Protein AF-A0A3B7MNU0-F1 (afdb_monomer_lite)

Radius of gyration: 33.09 Å; chains: 1; bounding box: 62×37×82 Å

InterPro domains:
  IPR045781 Saxitoxin biosynthesis operon protein SxtJ [PF19588] (29-92)

Foldseek 3Di:
DPPVLVVVLVVVLVVLVVVCVVPVDPVSVVVSVVSSVCVVVPVPVSVVVVVVVVVVVVVVVVVVVVVVVVCCCVVPVVVVVVVCVVPDDPPQPPPVPDPDSDDDDPDDDDPVVVVDPD

Organism: NCBI:txid2315862

Sequence (118 aa):
MTKKSTETILVLVIACVILNLVFQRKFLLSTAVVLGVIGIFIPFLADKIHWGWMKLGHGMGYITGRIILIIVFFFILYPLSLAARLFRKDSVKIRPGAGSYFKDRNFVYTKEGMENTW

pLDDT: mean 71.59, std 12.79, range [50.03, 96.06]

Secondary structure (DSSP, 8-state):
--HHHHHHHHHHHHHHHHHHHHH--HHHHHHHHHHHHHHHH-HHHHHHHHHHHHHHHHHHHHHHHHHHHHHHIIIIIHHHHHHHHHH----S---TT-S-S---------GGGGS---

Structure (mmCIF, N/CA/C/O backbone):
data_AF-A0A3B7MNU0-F1
#
_entry.id   AF-A0A3B7MNU0-F1
#
loop_
_atom_site.group_PDB
_atom_site.id
_atom_site.type_symbol
_atom_site.label_atom_id
_atom_site.label_alt_id
_atom_site.label_comp_id
_atom_site.label_asym_id
_atom_site.label_entity_id
_atom_site.label_seq_id
_atom_site.pdbx_PDB_ins_code
_atom_site.Cartn_x
_atom_site.Cartn_y
_atom_site.Cartn_z
_atom_site.occupancy
_atom_site.B_iso_or_equiv
_atom_site.auth_seq_id
_atom_site.auth_comp_id
_atom_site.auth_asym_id
_atom_site.auth_atom_id
_atom_site.pdbx_PDB_model_num
ATOM 1 N N . MET A 1 1 ? -7.280 -15.121 24.426 1.00 50.12 1 MET A N 1
ATOM 2 C CA . MET A 1 1 ? -6.732 -13.874 23.848 1.00 50.12 1 MET A CA 1
ATOM 3 C C . MET A 1 1 ? -5.241 -14.039 23.635 1.00 50.12 1 MET A C 1
ATOM 5 O O . MET A 1 1 ? -4.496 -14.123 24.603 1.00 50.12 1 MET A O 1
ATOM 9 N N . THR A 1 2 ? -4.800 -14.133 22.385 1.00 50.03 2 THR A N 1
ATOM 10 C CA . THR A 1 2 ? -3.377 -13.997 22.046 1.00 50.03 2 THR A CA 1
ATOM 11 C C . THR A 1 2 ? -3.036 -12.500 22.040 1.00 50.03 2 THR A C 1
ATOM 13 O O . THR A 1 2 ? -3.891 -11.683 21.700 1.00 50.03 2 THR A O 1
ATOM 16 N N . LYS A 1 3 ? -1.814 -12.103 22.437 1.00 59.53 3 LYS A N 1
ATOM 17 C CA . LYS A 1 3 ? -1.419 -10.675 22.551 1.00 59.53 3 LYS A CA 1
ATOM 18 C C . LYS A 1 3 ? -1.773 -9.833 21.307 1.00 59.53 3 LYS A C 1
ATOM 20 O O . LYS A 1 3 ? -2.151 -8.675 21.443 1.00 59.53 3 LYS A O 1
ATOM 25 N N . LYS A 1 4 ? -1.719 -10.442 20.117 1.00 60.97 4 LYS A N 1
ATOM 26 C CA . LYS A 1 4 ? -1.993 -9.802 18.819 1.00 60.97 4 LYS A CA 1
ATOM 27 C C . LYS A 1 4 ? -3.466 -9.419 18.600 1.00 60.97 4 LYS A C 1
ATOM 29 O O . LYS A 1 4 ? -3.742 -8.404 17.955 1.00 60.97 4 LYS A O 1
ATOM 34 N N . SER A 1 5 ? -4.415 -10.187 19.143 1.00 58.06 5 SER A N 1
ATOM 35 C CA . SER A 1 5 ? -5.846 -9.870 19.018 1.00 58.06 5 SER A CA 1
ATOM 36 C C . SER A 1 5 ? -6.185 -8.579 19.770 1.00 58.06 5 SER A C 1
ATOM 38 O O . SER A 1 5 ? -6.906 -7.737 19.246 1.00 58.06 5 SER A O 1
ATOM 40 N N . THR A 1 6 ? -5.591 -8.364 20.949 1.00 64.81 6 THR A N 1
ATOM 41 C CA . THR A 1 6 ? -5.806 -7.162 21.775 1.00 64.81 6 THR A CA 1
ATOM 42 C C . THR A 1 6 ? -5.302 -5.886 21.101 1.00 64.81 6 THR A C 1
ATOM 44 O O . THR A 1 6 ? -5.996 -4.872 21.103 1.00 64.81 6 THR A O 1
ATOM 47 N N . GLU A 1 7 ? -4.122 -5.939 20.479 1.00 69.06 7 GLU A N 1
ATOM 48 C CA . GLU A 1 7 ? -3.541 -4.804 19.747 1.00 69.06 7 GLU A CA 1
ATOM 49 C C . GLU A 1 7 ? -4.420 -4.396 18.560 1.00 69.06 7 GLU A C 1
ATOM 51 O O . GLU A 1 7 ? -4.645 -3.210 18.329 1.00 69.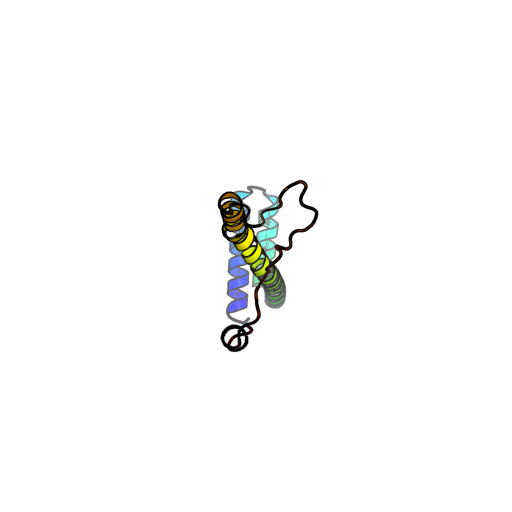06 7 GLU A O 1
ATOM 56 N N . THR A 1 8 ? -4.989 -5.373 17.849 1.00 68.31 8 THR A N 1
ATOM 57 C CA . THR A 1 8 ? -5.868 -5.097 16.704 1.00 68.31 8 THR A CA 1
ATOM 58 C C . THR A 1 8 ? -7.153 -4.404 17.146 1.00 68.31 8 THR A C 1
ATOM 60 O O . THR A 1 8 ? -7.567 -3.438 16.514 1.00 68.31 8 THR A O 1
ATOM 63 N N . ILE A 1 9 ? -7.762 -4.851 18.250 1.00 67.06 9 ILE A N 1
ATOM 64 C CA . ILE A 1 9 ? -8.954 -4.207 18.823 1.00 67.06 9 ILE A CA 1
ATOM 65 C C . ILE A 1 9 ? -8.631 -2.768 19.226 1.00 67.06 9 ILE A C 1
ATOM 67 O O . ILE A 1 9 ? -9.393 -1.864 18.897 1.00 67.06 9 ILE A O 1
ATOM 71 N N . LEU A 1 10 ? -7.493 -2.542 19.894 1.00 69.31 10 LEU A N 1
ATOM 72 C CA . LEU A 1 10 ? -7.085 -1.209 20.337 1.00 69.31 10 LEU A CA 1
ATOM 73 C C . LEU A 1 10 ? -6.919 -0.256 19.147 1.00 69.31 10 LEU A C 1
ATOM 75 O O . LEU A 1 10 ? -7.460 0.846 19.160 1.00 69.31 10 LEU A O 1
ATOM 79 N N . VAL A 1 11 ? -6.233 -0.700 18.091 1.00 73.12 11 VAL A N 1
ATOM 80 C CA . VAL A 1 11 ? -6.044 0.080 16.858 1.00 73.12 11 VAL A CA 1
ATOM 81 C C . VAL A 1 11 ? -7.387 0.384 16.189 1.00 73.12 11 VAL A C 1
ATOM 83 O O . VAL A 1 11 ? -7.602 1.504 15.734 1.00 73.12 11 VAL A O 1
ATOM 86 N N . LEU A 1 12 ? -8.314 -0.577 16.164 1.00 68.44 12 LEU A N 1
ATOM 87 C CA . LEU A 1 12 ? -9.633 -0.420 15.544 1.00 68.44 12 LEU A CA 1
ATOM 88 C C . LEU A 1 12 ? -10.521 0.558 16.333 1.00 68.44 12 LEU A C 1
ATOM 90 O O . LEU A 1 12 ? -11.208 1.388 15.737 1.00 68.44 12 LEU A O 1
ATOM 94 N N . VAL A 1 13 ? -10.444 0.524 17.667 1.00 68.81 13 VAL A N 1
ATOM 95 C CA . VAL A 1 13 ? -11.095 1.493 18.562 1.00 68.81 13 VAL A CA 1
ATOM 96 C C . VAL A 1 13 ? -10.506 2.891 18.360 1.00 68.81 13 VAL A C 1
ATOM 98 O O . VAL A 1 13 ? -11.260 3.839 18.151 1.00 68.81 13 VAL A O 1
ATOM 101 N N . ILE A 1 14 ? -9.176 3.027 18.338 1.00 67.25 14 ILE A N 1
ATOM 102 C CA . ILE A 1 14 ? -8.494 4.311 18.107 1.00 67.25 14 ILE A CA 1
ATOM 103 C C . ILE A 1 14 ? -8.862 4.885 16.732 1.00 67.25 14 ILE A C 1
ATOM 105 O O . ILE A 1 14 ? -9.204 6.061 16.632 1.00 67.25 14 ILE A O 1
ATOM 109 N N . ALA A 1 15 ? -8.865 4.065 15.679 1.00 67.81 15 ALA A N 1
ATOM 110 C CA . ALA A 1 15 ? -9.251 4.490 14.335 1.00 67.81 15 ALA A CA 1
ATOM 111 C C . ALA A 1 15 ? -10.699 5.005 14.286 1.00 67.81 15 ALA A C 1
ATOM 113 O O . ALA A 1 15 ? -10.976 6.025 13.654 1.00 67.81 15 ALA A O 1
ATOM 114 N N . CYS A 1 16 ? -11.619 4.343 14.994 1.00 62.12 16 CYS A N 1
ATOM 115 C CA . CYS A 1 16 ? -13.015 4.765 15.081 1.00 62.12 16 CYS A CA 1
ATOM 116 C C . CYS A 1 16 ? -13.177 6.092 15.850 1.00 62.12 16 CYS A C 1
ATOM 118 O O . CYS A 1 16 ? -13.953 6.955 15.439 1.00 62.12 16 CYS A O 1
ATOM 120 N N . VAL A 1 17 ? -12.393 6.297 16.916 1.00 64.88 17 VAL A N 1
ATOM 121 C CA . VAL A 1 17 ? -12.346 7.559 17.676 1.00 64.88 17 VAL A CA 1
ATOM 122 C C . VAL A 1 17 ? -11.788 8.704 16.825 1.00 64.88 17 VAL A C 1
ATOM 124 O O . VAL A 1 17 ? -12.379 9.781 16.790 1.00 64.88 17 VAL A O 1
ATOM 127 N N . ILE A 1 18 ? -10.702 8.479 16.081 1.00 64.88 18 ILE A N 1
ATOM 128 C CA . ILE A 1 18 ? -10.115 9.493 15.188 1.00 64.88 18 ILE A CA 1
ATOM 129 C C . ILE A 1 18 ? -11.107 9.880 14.084 1.00 64.88 18 ILE A C 1
ATOM 131 O O . ILE A 1 18 ? -11.328 11.065 13.840 1.00 64.88 18 ILE A O 1
ATOM 135 N N . LEU A 1 19 ? -11.760 8.897 13.453 1.00 61.22 19 LEU A N 1
ATOM 136 C CA . LEU A 1 19 ? -12.802 9.150 12.453 1.00 61.22 19 LEU A CA 1
ATOM 137 C C . LEU A 1 19 ? -13.960 9.970 13.024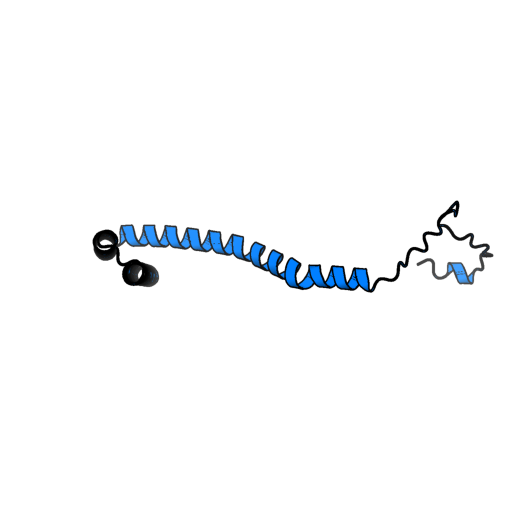 1.00 61.22 19 LEU A C 1
ATOM 139 O O . LEU A 1 19 ? -14.525 10.812 12.325 1.00 61.22 19 LEU A O 1
ATOM 143 N N . ASN A 1 20 ? -14.294 9.766 14.297 1.00 60.50 20 ASN A N 1
ATOM 144 C CA . ASN A 1 20 ? -15.330 10.538 14.956 1.00 60.50 20 ASN A CA 1
ATOM 145 C C . ASN A 1 20 ? -14.966 12.024 15.115 1.00 60.50 20 ASN A C 1
ATOM 147 O O . ASN A 1 20 ? -15.796 12.889 14.822 1.00 60.50 20 ASN A O 1
ATOM 151 N N . LEU A 1 21 ? -13.720 12.311 15.505 1.00 58.97 21 LEU A N 1
ATOM 152 C CA . LEU A 1 21 ? -13.215 13.679 15.657 1.00 58.97 21 LEU A CA 1
ATOM 153 C C . LEU A 1 21 ? -13.190 14.444 14.325 1.00 58.97 21 LEU A C 1
ATOM 155 O O . LEU A 1 21 ? -13.429 15.650 14.312 1.00 58.97 21 LEU A O 1
ATOM 159 N N . VAL A 1 22 ? -12.959 13.743 13.208 1.00 61.75 22 VAL A N 1
ATOM 160 C CA . VAL A 1 22 ? -12.942 14.329 11.856 1.00 61.75 22 VAL A CA 1
ATOM 161 C C . VAL A 1 22 ? -14.355 14.582 11.313 1.00 61.75 22 VAL A C 1
ATOM 163 O O . VAL A 1 22 ? -14.578 15.594 10.654 1.00 61.75 22 VAL A O 1
ATOM 166 N N . PHE A 1 23 ? -15.324 13.697 11.584 1.00 61.03 23 PHE A N 1
ATOM 167 C CA . PHE A 1 23 ? -16.654 13.763 10.954 1.00 61.03 23 PHE A CA 1
ATOM 168 C C . PHE A 1 23 ? -17.738 14.517 11.745 1.00 61.03 23 PHE A C 1
ATOM 170 O O . PHE A 1 23 ? -18.774 14.822 11.156 1.00 61.03 23 PHE A O 1
ATOM 177 N N . GLN A 1 24 ? -17.554 14.830 13.039 1.00 55.66 24 GLN A N 1
ATOM 178 C CA . GLN A 1 24 ? -18.462 15.686 13.843 1.00 55.66 24 GLN A CA 1
ATOM 179 C C . GLN A 1 24 ? -19.974 15.346 13.703 1.00 55.66 24 GLN A C 1
ATOM 181 O O . GLN A 1 24 ? -20.848 16.215 13.731 1.00 55.66 24 GLN A O 1
ATOM 186 N N . ARG A 1 25 ? -20.326 14.059 13.543 1.00 53.53 25 ARG A N 1
ATOM 187 C CA . ARG A 1 25 ? -21.719 13.568 13.467 1.00 53.53 25 ARG A CA 1
ATOM 188 C C . ARG A 1 25 ? -22.074 12.803 14.746 1.00 53.53 25 ARG A C 1
ATOM 190 O O . ARG A 1 25 ? -21.538 11.725 14.998 1.00 53.53 25 ARG A O 1
ATOM 197 N N . LYS A 1 26 ? -23.037 13.322 15.521 1.00 55.69 26 LYS A N 1
ATOM 198 C CA . LYS A 1 26 ? -23.455 12.793 16.842 1.00 55.69 26 LYS A CA 1
ATOM 199 C C . LYS A 1 26 ? -23.867 11.306 16.849 1.00 55.69 26 LYS A C 1
ATOM 201 O O . LYS A 1 26 ? -23.685 10.639 17.860 1.00 55.69 26 LYS A O 1
ATOM 206 N N . PHE A 1 27 ? -24.354 10.766 15.729 1.00 56.31 27 PHE A N 1
ATOM 207 C CA . PHE A 1 27 ? -24.757 9.353 15.609 1.00 56.31 27 PHE A CA 1
ATOM 208 C C . PHE A 1 27 ? -23.586 8.353 15.544 1.00 56.31 27 PHE A C 1
ATOM 210 O O . PHE A 1 27 ? -23.740 7.195 15.935 1.00 56.31 27 PHE A O 1
ATOM 217 N N . LEU A 1 28 ? -22.398 8.777 15.095 1.00 54.19 28 LEU A N 1
ATOM 218 C CA . LEU A 1 28 ? -21.243 7.877 14.974 1.00 54.19 28 LEU A CA 1
ATOM 219 C C . LEU A 1 28 ? -20.607 7.545 16.333 1.00 54.19 28 LEU A C 1
ATOM 221 O O . LEU A 1 28 ? -20.039 6.466 16.483 1.00 54.19 28 LEU A O 1
ATOM 225 N N . LEU A 1 29 ? -20.732 8.434 17.327 1.00 55.31 29 LEU A N 1
ATOM 226 C CA . LEU A 1 29 ? -20.147 8.241 18.662 1.00 55.31 29 LEU A CA 1
ATOM 227 C C . LEU A 1 29 ? -20.757 7.044 19.391 1.00 55.31 29 LEU A C 1
ATOM 229 O O . LEU A 1 29 ? -20.032 6.211 19.926 1.00 55.31 29 LEU A O 1
ATOM 233 N N . SER A 1 30 ? -22.087 6.940 19.394 1.00 56.50 30 SER A N 1
ATOM 234 C CA . SER A 1 30 ? -22.782 5.869 20.116 1.00 56.50 30 SER A CA 1
ATOM 235 C C . SER A 1 30 ? -22.453 4.494 19.527 1.00 56.50 30 SER A C 1
ATOM 237 O O . SER A 1 30 ? -22.156 3.558 20.263 1.00 56.50 30 SER A O 1
ATOM 239 N N . THR A 1 31 ? -22.374 4.400 18.198 1.00 58.62 31 THR A N 1
ATOM 240 C CA . THR A 1 31 ? -22.013 3.156 17.504 1.00 58.62 31 THR A CA 1
ATOM 241 C C . THR A 1 31 ? -20.563 2.744 17.790 1.00 58.62 31 THR A C 1
ATOM 243 O O . THR A 1 31 ? -20.304 1.570 18.043 1.00 58.62 31 THR A O 1
ATOM 246 N N . ALA A 1 32 ? -19.626 3.699 17.828 1.00 58.09 32 ALA A N 1
ATOM 247 C CA . ALA A 1 32 ? -18.218 3.451 18.149 1.00 58.09 32 ALA A CA 1
ATOM 248 C C . ALA A 1 32 ? -18.014 2.969 19.595 1.00 58.09 32 ALA A C 1
ATOM 250 O O . ALA A 1 32 ? -17.256 2.031 19.839 1.00 58.09 32 ALA A O 1
ATOM 251 N N . VAL A 1 33 ? -18.723 3.578 20.550 1.00 59.69 33 VAL A N 1
ATOM 252 C CA . VAL A 1 33 ? -18.671 3.192 21.967 1.00 59.69 33 VAL A CA 1
ATOM 253 C C . VAL A 1 33 ? -19.282 1.808 22.173 1.00 59.69 33 VAL A C 1
ATOM 255 O O . VAL A 1 33 ? -18.678 0.978 22.843 1.00 59.69 33 VAL A O 1
ATOM 258 N N . VAL A 1 34 ? -20.425 1.509 21.548 1.00 64.19 34 VAL A N 1
ATOM 259 C CA . VAL A 1 34 ? -21.060 0.183 21.635 1.00 64.19 34 VAL A CA 1
ATOM 260 C C . VAL A 1 34 ? -20.161 -0.900 21.031 1.00 64.19 34 VAL A C 1
ATOM 262 O O . VAL A 1 34 ? -19.967 -1.941 21.654 1.00 64.19 34 VAL A O 1
ATOM 265 N N . LEU A 1 35 ? -19.532 -0.649 19.879 1.00 62.62 35 LEU A N 1
ATOM 266 C CA . LEU A 1 35 ? -18.567 -1.581 19.284 1.00 62.62 35 LEU A CA 1
ATOM 267 C C . LEU A 1 35 ? -17.303 -1.761 20.137 1.00 62.62 35 LEU A C 1
ATOM 269 O O . LEU A 1 35 ? -16.828 -2.887 20.274 1.00 62.62 35 LEU A O 1
ATOM 273 N N . GLY A 1 36 ? -16.778 -0.689 20.736 1.00 61.47 36 GLY A N 1
ATOM 274 C CA . GLY A 1 36 ? -15.611 -0.752 21.622 1.00 61.47 36 GLY A CA 1
ATOM 275 C C . GLY A 1 36 ? -15.887 -1.517 22.918 1.00 61.47 36 GLY A C 1
ATOM 276 O O . GLY A 1 36 ? -15.081 -2.348 23.332 1.00 61.47 36 GLY A O 1
ATOM 277 N N . VAL A 1 37 ? -17.059 -1.302 23.521 1.00 63.16 37 VAL A N 1
ATOM 278 C CA . VAL A 1 37 ? -17.504 -2.018 24.725 1.00 63.16 37 VAL A CA 1
ATOM 279 C C . VAL A 1 37 ? -17.744 -3.496 24.407 1.00 63.16 37 VAL A C 1
ATOM 281 O O . VAL A 1 37 ? -17.215 -4.364 25.095 1.00 63.16 37 VAL A O 1
ATOM 284 N N . ILE A 1 38 ? -18.449 -3.816 23.319 1.00 60.81 38 ILE A N 1
ATOM 285 C CA . ILE A 1 38 ? -18.682 -5.210 22.910 1.00 60.81 38 ILE A CA 1
ATOM 286 C C . ILE A 1 38 ? -17.361 -5.922 22.568 1.00 60.81 38 ILE A C 1
ATOM 288 O O . ILE A 1 38 ? -17.188 -7.091 22.913 1.00 60.81 38 ILE A O 1
ATOM 292 N N . GLY A 1 39 ? -16.407 -5.222 21.946 1.00 56.81 39 GLY A N 1
ATOM 293 C CA . GLY A 1 39 ? -15.084 -5.760 21.621 1.00 56.81 39 GLY A CA 1
ATOM 294 C C . GLY A 1 39 ? -14.212 -6.067 22.844 1.00 56.81 39 GLY A C 1
ATOM 295 O O . GLY A 1 39 ? -13.419 -7.004 22.795 1.00 56.81 39 GLY A O 1
ATOM 296 N N . ILE A 1 40 ? -14.377 -5.322 23.943 1.00 59.22 40 ILE A N 1
ATOM 297 C CA . ILE A 1 40 ? -13.682 -5.564 25.218 1.00 59.22 40 ILE A CA 1
ATOM 298 C C . ILE A 1 40 ? -14.319 -6.719 26.000 1.00 59.22 40 ILE A C 1
ATOM 300 O O . ILE A 1 40 ? -13.600 -7.543 26.562 1.00 59.22 40 ILE A O 1
ATOM 304 N N . PHE A 1 41 ? -15.652 -6.799 26.035 1.00 60.97 41 PHE A N 1
ATOM 305 C CA . PHE A 1 41 ? -16.359 -7.794 26.848 1.00 60.97 41 PHE A CA 1
ATOM 306 C C . PHE A 1 41 ? -16.484 -9.171 26.178 1.00 60.97 41 PHE A C 1
ATOM 308 O O . PHE A 1 41 ? -16.637 -10.170 26.879 1.00 60.97 41 PHE A O 1
ATOM 315 N N . ILE A 1 42 ? -16.402 -9.259 24.843 1.00 65.62 42 ILE A N 1
ATOM 316 C CA . ILE A 1 42 ? -16.574 -10.520 24.104 1.00 65.62 42 ILE A CA 1
ATOM 317 C C . ILE A 1 42 ? -15.306 -10.845 23.291 1.00 65.62 42 ILE A C 1
ATOM 319 O O . ILE A 1 42 ? -15.224 -10.517 22.102 1.00 65.62 42 ILE A O 1
ATOM 323 N N . PRO A 1 43 ? -14.326 -11.566 23.874 1.00 64.19 43 PRO A N 1
ATOM 324 C CA . PRO A 1 43 ? -13.073 -11.914 23.190 1.00 64.19 43 PRO A CA 1
ATOM 325 C C . PRO A 1 43 ? -13.285 -12.779 21.935 1.00 64.19 43 PRO A C 1
ATOM 327 O O . PRO A 1 43 ? -12.505 -12.708 20.990 1.00 64.19 43 PRO A O 1
ATOM 330 N N . PHE A 1 44 ? -14.380 -13.543 21.876 1.00 66.19 44 PHE A N 1
ATOM 331 C CA . PHE A 1 44 ? -14.755 -14.334 20.700 1.00 66.19 44 PHE A CA 1
ATOM 332 C C . PHE A 1 44 ? -15.093 -13.468 19.475 1.00 66.19 44 PHE A C 1
ATOM 334 O O . PHE A 1 44 ? -14.772 -13.821 18.339 1.00 66.19 44 PHE A O 1
ATOM 341 N N . LEU A 1 45 ? -15.733 -12.316 19.690 1.00 65.94 45 LEU A N 1
ATOM 342 C CA . LEU A 1 45 ? -16.095 -11.403 18.609 1.00 65.94 45 LEU A CA 1
ATOM 343 C C . LEU A 1 45 ? -14.858 -10.665 18.092 1.00 65.94 45 LEU A C 1
ATOM 345 O O . LEU A 1 45 ? -14.702 -10.483 16.886 1.00 65.94 45 LEU A O 1
ATOM 349 N N . ALA A 1 46 ? -13.945 -10.326 19.000 1.00 64.75 46 ALA A N 1
ATOM 350 C CA . ALA A 1 46 ? -12.660 -9.737 18.670 1.00 64.75 46 ALA A CA 1
ATOM 351 C C . ALA A 1 46 ? -11.793 -10.633 17.776 1.00 64.75 46 ALA A C 1
ATOM 353 O O . ALA A 1 46 ? -11.259 -10.154 16.777 1.00 64.75 46 ALA A O 1
ATOM 354 N N . ASP A 1 47 ? -11.698 -11.932 18.076 1.00 70.19 47 ASP A N 1
ATOM 355 C CA . ASP A 1 47 ? -10.950 -12.871 17.231 1.00 70.19 47 ASP A CA 1
ATOM 356 C C . ASP A 1 47 ? -11.577 -12.994 15.829 1.00 70.19 47 ASP A C 1
ATOM 358 O O . ASP A 1 47 ? -10.866 -13.074 14.825 1.00 70.19 47 ASP A O 1
ATOM 362 N N . LYS A 1 48 ? -12.910 -12.910 15.724 1.00 75.88 48 LYS A N 1
ATOM 363 C CA . LYS A 1 48 ? -13.626 -12.937 14.437 1.00 75.88 48 LYS A CA 1
ATOM 364 C C . LYS A 1 48 ? -13.401 -11.665 13.611 1.00 75.88 48 LYS A C 1
ATOM 366 O O . LYS A 1 48 ? -13.224 -11.746 12.395 1.00 75.88 48 LYS A O 1
ATOM 371 N N . ILE A 1 49 ? -13.367 -10.504 14.266 1.00 73.12 49 ILE A N 1
ATOM 372 C CA . ILE A 1 49 ? -13.043 -9.214 13.638 1.00 73.12 49 ILE A CA 1
ATOM 373 C C . ILE A 1 49 ? -11.582 -9.198 13.189 1.00 73.12 49 ILE A C 1
ATOM 375 O O . ILE A 1 49 ? -11.310 -8.832 12.048 1.00 73.12 49 ILE A O 1
ATOM 379 N N . HIS A 1 50 ? -10.651 -9.647 14.036 1.00 77.25 50 HIS A N 1
ATOM 380 C CA . HIS A 1 50 ? -9.238 -9.768 13.679 1.00 77.25 50 HIS A CA 1
ATOM 381 C C . HIS A 1 50 ? -9.054 -10.683 12.465 1.00 77.25 50 HIS A C 1
ATOM 383 O O . HIS A 1 50 ? -8.345 -10.331 11.527 1.00 77.25 50 HIS A O 1
ATOM 389 N N . TRP A 1 51 ? -9.755 -11.816 12.417 1.00 80.38 51 TRP A N 1
ATOM 390 C CA . TRP A 1 51 ? -9.725 -12.705 11.259 1.00 80.38 51 TRP A CA 1
ATOM 391 C C . TRP A 1 51 ? -10.253 -12.038 9.979 1.00 80.38 51 TRP A C 1
ATOM 393 O O . TRP A 1 51 ? -9.632 -12.156 8.921 1.00 80.38 51 TRP A O 1
ATOM 403 N N . GLY A 1 52 ? -11.360 -11.292 10.066 1.00 82.69 52 GLY A N 1
ATOM 404 C CA . GLY A 1 52 ? -11.886 -10.504 8.947 1.00 82.69 52 GLY A CA 1
ATOM 405 C C . GLY A 1 52 ? -10.907 -9.422 8.480 1.00 82.69 52 GLY A C 1
ATOM 406 O O . GLY A 1 52 ? -10.662 -9.276 7.283 1.00 82.69 52 GLY A O 1
ATOM 407 N N . TRP A 1 53 ? -10.277 -8.726 9.425 1.00 79.94 53 TRP A N 1
ATOM 408 C CA . TRP A 1 53 ? -9.258 -7.713 9.163 1.00 79.94 53 TRP A CA 1
ATOM 409 C C . TRP A 1 53 ? -8.016 -8.304 8.488 1.00 79.94 53 TRP A C 1
ATOM 411 O O . TRP A 1 53 ? -7.533 -7.780 7.486 1.00 79.94 53 TRP A O 1
ATOM 421 N N . MET A 1 54 ? -7.540 -9.452 8.966 1.00 83.62 54 MET A N 1
ATOM 422 C CA . MET A 1 54 ? -6.409 -10.165 8.372 1.00 83.62 54 MET A CA 1
ATOM 423 C C . MET A 1 54 ? -6.724 -10.690 6.968 1.00 83.62 54 MET A C 1
ATOM 425 O O . MET A 1 54 ? -5.837 -10.707 6.112 1.00 83.62 54 MET A O 1
ATOM 429 N N . LYS A 1 55 ? -7.976 -11.082 6.698 1.00 83.88 55 LYS A N 1
ATOM 430 C CA . LYS A 1 55 ? -8.435 -11.419 5.342 1.00 83.88 55 LYS A CA 1
ATOM 431 C C . LYS A 1 55 ? -8.419 -10.212 4.408 1.00 83.88 55 LYS A C 1
ATOM 433 O O . LYS A 1 55 ? -7.975 -10.348 3.269 1.00 83.88 55 LYS A O 1
ATOM 438 N N . LEU A 1 56 ? -8.852 -9.044 4.881 1.00 84.25 56 LEU A N 1
ATOM 439 C CA . LEU A 1 56 ? -8.756 -7.799 4.112 1.00 84.25 56 LEU A CA 1
ATOM 440 C C . LEU A 1 56 ? -7.296 -7.433 3.826 1.00 84.25 56 LEU A C 1
ATOM 442 O O . LEU A 1 56 ? -6.960 -7.139 2.681 1.00 84.25 56 LEU A O 1
ATOM 446 N N . GLY A 1 57 ? -6.414 -7.543 4.824 1.00 82.56 57 GLY A N 1
ATOM 447 C CA . GLY A 1 57 ? -4.976 -7.320 4.655 1.00 82.56 57 GLY A CA 1
ATOM 448 C C . GLY A 1 57 ? -4.339 -8.259 3.624 1.00 82.56 57 GLY A C 1
ATOM 449 O O . GLY A 1 57 ? -3.578 -7.808 2.770 1.00 82.56 57 GLY A O 1
ATOM 450 N N . HIS A 1 58 ? -4.704 -9.546 3.629 1.00 83.56 58 HIS A N 1
ATOM 451 C CA . HIS A 1 58 ? -4.269 -10.496 2.595 1.00 83.56 58 HIS A CA 1
ATOM 452 C C . HIS A 1 58 ? -4.767 -10.108 1.198 1.00 83.56 58 HIS A C 1
ATOM 454 O O . HIS A 1 58 ? -4.004 -10.169 0.233 1.00 83.56 58 HIS A O 1
ATOM 460 N N . GLY A 1 59 ? -6.026 -9.673 1.087 1.00 84.69 59 GLY A N 1
ATOM 461 C CA . GLY A 1 59 ? -6.586 -9.174 -0.168 1.00 84.69 59 GLY A CA 1
ATOM 462 C C . GLY A 1 59 ? -5.840 -7.945 -0.691 1.00 84.69 59 GLY A C 1
ATOM 463 O O . GLY A 1 59 ? -5.503 -7.885 -1.872 1.00 84.69 59 GLY A O 1
ATOM 464 N N . MET A 1 60 ? -5.504 -7.002 0.192 1.00 83.19 60 MET A N 1
ATOM 465 C CA . MET A 1 60 ? -4.702 -5.829 -0.161 1.00 83.19 60 MET A CA 1
ATOM 466 C C . MET A 1 60 ? -3.306 -6.221 -0.644 1.00 83.19 60 MET A C 1
ATOM 468 O O . MET A 1 60 ? -2.889 -5.746 -1.695 1.00 83.19 60 MET A O 1
ATOM 472 N N . GLY A 1 61 ? -2.620 -7.136 0.047 1.00 82.69 61 GLY A N 1
ATOM 473 C CA . GLY A 1 61 ? -1.291 -7.605 -0.360 1.00 82.69 61 GLY A CA 1
ATOM 474 C C . GLY A 1 61 ? -1.266 -8.206 -1.770 1.00 82.69 61 GLY A C 1
ATOM 475 O O . GLY A 1 61 ? -0.353 -7.930 -2.550 1.00 82.69 61 GLY A O 1
ATOM 476 N N . TYR A 1 62 ? -2.309 -8.954 -2.143 1.00 82.44 62 TYR A N 1
ATOM 477 C CA . TYR A 1 62 ? -2.451 -9.514 -3.492 1.00 82.44 62 TYR A CA 1
ATOM 478 C C . TYR A 1 62 ? -2.596 -8.437 -4.579 1.00 82.44 62 TYR A C 1
ATOM 480 O O . TYR A 1 62 ? -2.088 -8.583 -5.694 1.00 82.44 62 TYR A O 1
ATOM 488 N N . ILE A 1 63 ? -3.271 -7.334 -4.256 1.00 87.56 63 ILE A N 1
ATOM 489 C CA . ILE A 1 63 ? -3.463 -6.206 -5.170 1.00 87.56 63 ILE A CA 1
ATOM 490 C C . ILE A 1 63 ? -2.186 -5.357 -5.241 1.00 87.56 63 ILE A C 1
ATOM 492 O O . ILE A 1 63 ? -1.793 -4.937 -6.330 1.00 87.56 63 ILE A O 1
ATOM 496 N N . THR A 1 64 ? -1.494 -5.158 -4.116 1.00 88.31 64 THR A N 1
ATOM 497 C CA . THR A 1 64 ? -0.262 -4.362 -4.021 1.00 88.31 64 THR A CA 1
ATOM 498 C C . THR A 1 64 ?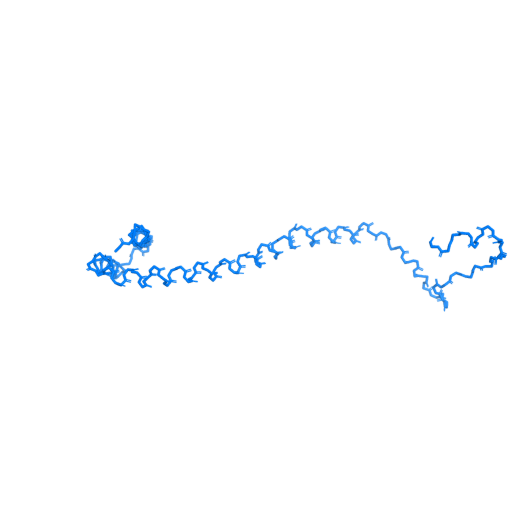 0.818 -4.845 -4.986 1.00 88.31 64 THR A C 1
ATOM 500 O O . THR A 1 64 ? 1.421 -4.018 -5.663 1.00 88.31 64 THR A O 1
ATOM 503 N N . GLY A 1 65 ? 1.020 -6.160 -5.130 1.00 86.94 65 GLY A N 1
ATOM 504 C CA . GLY A 1 65 ? 1.992 -6.696 -6.093 1.00 86.94 65 GLY A CA 1
ATOM 505 C C . GLY A 1 65 ? 1.699 -6.270 -7.538 1.00 86.94 65 GLY A C 1
ATOM 506 O O . GLY A 1 65 ? 2.602 -5.860 -8.266 1.00 86.94 65 GLY A O 1
ATOM 507 N N . ARG A 1 66 ? 0.421 -6.276 -7.937 1.00 89.06 66 ARG A N 1
ATOM 508 C CA . ARG A 1 66 ? -0.016 -5.796 -9.257 1.00 89.06 66 ARG A CA 1
ATOM 509 C C . ARG A 1 66 ? 0.120 -4.284 -9.404 1.00 89.06 66 ARG A C 1
ATOM 511 O O . ARG A 1 66 ? 0.574 -3.822 -10.445 1.00 89.06 66 ARG A O 1
ATOM 518 N N . ILE A 1 67 ? -0.240 -3.528 -8.368 1.00 93.81 67 ILE A N 1
ATOM 519 C CA . ILE A 1 67 ? -0.115 -2.065 -8.354 1.00 93.81 67 ILE A CA 1
ATOM 520 C C . ILE A 1 67 ? 1.346 -1.653 -8.536 1.00 93.81 67 ILE A C 1
ATOM 522 O O . ILE A 1 67 ? 1.631 -0.808 -9.379 1.00 93.81 67 ILE A O 1
ATOM 526 N N . ILE A 1 68 ? 2.274 -2.272 -7.802 1.00 93.31 68 ILE A N 1
ATOM 527 C CA . ILE A 1 68 ? 3.710 -1.985 -7.919 1.00 93.31 68 ILE A CA 1
ATOM 528 C C . ILE A 1 68 ? 4.180 -2.227 -9.353 1.00 93.31 68 ILE A C 1
ATOM 530 O O . ILE A 1 68 ? 4.863 -1.379 -9.922 1.00 93.31 68 ILE A O 1
ATOM 534 N N . LEU A 1 69 ? 3.771 -3.343 -9.962 1.00 92.88 69 LEU A N 1
ATOM 535 C CA . LEU A 1 69 ? 4.150 -3.671 -11.334 1.00 92.88 69 LEU A CA 1
ATOM 536 C C . LEU A 1 69 ? 3.619 -2.642 -12.343 1.00 92.88 69 LEU A C 1
ATOM 538 O O . LEU A 1 69 ? 4.359 -2.221 -13.228 1.00 92.88 69 LEU A O 1
ATOM 542 N N . ILE A 1 70 ? 2.364 -2.205 -12.189 1.00 95.56 70 ILE A N 1
ATOM 543 C CA . ILE A 1 70 ? 1.754 -1.162 -13.029 1.00 95.56 70 ILE A CA 1
ATOM 544 C C . ILE A 1 70 ? 2.493 0.167 -12.865 1.00 95.56 70 ILE A C 1
ATOM 546 O O . ILE A 1 70 ? 2.798 0.817 -13.861 1.00 95.56 70 ILE A O 1
ATOM 550 N N . ILE A 1 71 ? 2.813 0.559 -11.630 1.00 96.06 71 ILE A N 1
ATOM 551 C CA . ILE A 1 71 ? 3.550 1.796 -11.345 1.00 96.06 71 ILE A CA 1
ATOM 552 C C . ILE A 1 71 ? 4.930 1.747 -11.999 1.00 96.06 71 ILE A C 1
ATOM 554 O O . ILE A 1 71 ? 5.291 2.667 -12.726 1.00 96.06 71 ILE A O 1
ATOM 558 N N . VAL A 1 72 ? 5.682 0.664 -11.796 1.00 95.75 72 VAL A N 1
ATOM 559 C CA . VAL A 1 72 ? 7.005 0.475 -12.408 1.00 95.75 72 VAL A CA 1
ATOM 560 C C . VAL A 1 72 ? 6.905 0.501 -13.930 1.00 95.75 72 VAL A C 1
ATOM 562 O O . VAL A 1 72 ? 7.685 1.185 -14.589 1.00 95.75 72 VAL A O 1
ATOM 565 N N . PHE A 1 73 ? 5.923 -0.189 -14.508 1.00 95.62 73 PHE A N 1
ATOM 566 C CA . PHE A 1 73 ? 5.713 -0.164 -15.948 1.00 95.62 73 PHE A CA 1
ATOM 567 C C . PHE A 1 73 ? 5.434 1.253 -16.452 1.00 95.62 73 PHE A C 1
ATOM 569 O O . PHE A 1 73 ? 6.074 1.696 -17.399 1.00 95.62 73 PHE A O 1
ATOM 576 N N . PHE A 1 74 ? 4.527 1.987 -15.811 1.00 95.81 74 PHE A N 1
ATOM 577 C CA . PHE A 1 74 ? 4.092 3.295 -16.288 1.00 95.81 74 PHE A CA 1
ATOM 578 C C . PHE A 1 74 ? 5.120 4.409 -16.049 1.00 95.81 74 PHE A C 1
ATOM 580 O O . PHE A 1 74 ? 5.246 5.303 -16.879 1.00 95.81 74 PHE A O 1
ATOM 587 N N . PHE A 1 75 ? 5.873 4.362 -14.948 1.00 95.69 75 PHE A N 1
ATOM 588 C CA . PHE A 1 75 ? 6.858 5.395 -14.605 1.00 95.69 75 PHE A CA 1
ATOM 589 C C . PHE A 1 75 ? 8.276 5.092 -15.089 1.00 95.69 75 PHE A C 1
ATOM 591 O O . PHE A 1 75 ? 9.064 6.022 -15.232 1.00 95.69 75 PHE A O 1
ATOM 598 N N . ILE A 1 76 ? 8.620 3.827 -15.342 1.00 94.44 76 ILE A N 1
ATOM 599 C CA . ILE A 1 76 ? 9.968 3.437 -15.777 1.00 94.44 76 ILE A CA 1
ATOM 600 C C . ILE A 1 76 ? 9.929 2.922 -17.213 1.00 94.44 76 ILE A C 1
ATOM 602 O O . ILE A 1 76 ? 10.480 3.559 -18.110 1.00 94.44 76 ILE A O 1
ATOM 606 N N . LEU A 1 77 ? 9.271 1.784 -17.461 1.00 94.38 77 LEU A N 1
ATOM 607 C CA . LEU A 1 77 ? 9.346 1.127 -18.773 1.00 94.38 77 LEU A CA 1
ATOM 608 C C . LEU A 1 77 ? 8.672 1.942 -19.881 1.00 94.38 77 LEU A C 1
ATOM 610 O O . LEU A 1 77 ? 9.207 2.048 -20.982 1.00 94.38 77 LEU A O 1
ATOM 614 N N . TYR A 1 78 ? 7.510 2.523 -19.605 1.00 94.81 78 TYR A N 1
ATOM 615 C CA . TYR A 1 78 ? 6.730 3.282 -20.571 1.00 94.81 78 TYR A CA 1
ATOM 616 C C . TYR A 1 78 ? 7.470 4.536 -21.069 1.00 94.81 78 TYR A C 1
ATOM 618 O O . TYR A 1 78 ? 7.693 4.626 -22.281 1.00 94.81 78 TYR A O 1
ATOM 626 N N . PRO A 1 79 ? 7.949 5.460 -20.209 1.00 92.62 79 PRO A N 1
ATOM 627 C CA . PRO A 1 79 ? 8.710 6.614 -20.679 1.00 92.62 79 PRO A CA 1
ATOM 628 C C . PRO A 1 79 ? 10.040 6.204 -21.309 1.00 92.62 79 PRO A C 1
ATOM 630 O O . PRO A 1 79 ? 10.451 6.818 -22.291 1.00 92.62 79 PRO A O 1
ATOM 633 N N . LEU A 1 80 ? 10.677 5.130 -20.827 1.00 92.88 80 LEU A N 1
ATOM 634 C CA . LEU A 1 80 ? 11.886 4.596 -21.450 1.00 92.88 80 LEU A CA 1
ATOM 635 C C . LEU A 1 80 ? 11.616 4.097 -22.875 1.00 92.88 80 LEU A C 1
ATOM 637 O O . LEU A 1 80 ? 12.405 4.364 -23.776 1.00 92.88 80 LEU A O 1
ATOM 641 N N . SER A 1 81 ? 10.491 3.419 -23.105 1.00 91.00 81 SER A N 1
ATOM 642 C CA . SER A 1 81 ? 10.098 2.942 -24.434 1.00 91.00 81 SER A CA 1
ATOM 643 C C . SER A 1 81 ? 9.769 4.091 -25.390 1.00 91.00 81 SER A C 1
ATOM 645 O O . SER A 1 81 ? 10.151 4.043 -26.560 1.00 91.00 81 SER A O 1
ATOM 647 N N . LEU A 1 82 ? 9.125 5.153 -24.893 1.00 90.94 82 LEU A N 1
ATOM 648 C CA . LEU A 1 82 ? 8.849 6.362 -25.667 1.00 90.94 82 LEU A CA 1
ATOM 649 C C . LEU A 1 82 ? 10.139 7.102 -26.014 1.00 90.94 82 LEU A C 1
ATOM 651 O O . LEU A 1 82 ? 10.338 7.455 -27.174 1.00 90.94 82 LEU A O 1
ATOM 655 N N . ALA A 1 83 ? 11.044 7.269 -25.048 1.00 90.94 83 ALA A N 1
ATOM 656 C CA . ALA A 1 83 ? 12.365 7.835 -25.288 1.00 90.94 83 ALA A CA 1
ATOM 657 C C . ALA A 1 83 ? 13.130 6.995 -26.321 1.00 90.94 83 ALA A C 1
ATOM 659 O O . ALA A 1 83 ? 13.588 7.522 -27.330 1.00 90.94 83 ALA A O 1
ATOM 660 N N . ALA A 1 84 ? 13.187 5.674 -26.144 1.00 87.31 84 ALA A N 1
ATOM 661 C CA . ALA A 1 84 ? 13.832 4.769 -27.089 1.00 87.31 84 ALA A CA 1
ATOM 662 C C . ALA A 1 84 ? 13.212 4.841 -28.492 1.00 87.31 84 ALA A C 1
ATOM 664 O O . ALA A 1 84 ? 13.936 4.719 -29.473 1.00 87.31 84 ALA A O 1
ATOM 665 N N . ARG A 1 85 ? 11.898 5.064 -28.612 1.00 82.56 85 ARG A N 1
ATOM 666 C CA . ARG A 1 85 ? 11.215 5.262 -29.897 1.00 82.56 85 ARG A CA 1
ATOM 667 C C . ARG A 1 85 ? 11.541 6.613 -30.535 1.00 82.56 85 ARG A C 1
ATOM 669 O O . ARG A 1 85 ? 11.672 6.664 -31.749 1.00 82.56 85 ARG A O 1
ATOM 676 N N . LEU A 1 86 ? 11.702 7.675 -29.746 1.00 83.38 86 LEU A N 1
ATOM 677 C CA . LEU A 1 86 ? 12.133 8.987 -30.241 1.00 83.38 86 LEU A CA 1
ATOM 678 C C . LEU A 1 86 ? 13.604 8.982 -30.689 1.00 83.38 86 LEU A C 1
ATOM 680 O O . LEU A 1 86 ? 13.947 9.636 -31.668 1.00 83.38 86 LEU A O 1
ATOM 684 N N . PHE A 1 87 ? 14.467 8.225 -30.004 1.00 79.69 87 PHE A N 1
ATOM 685 C CA . PHE A 1 87 ? 15.895 8.124 -30.332 1.00 79.69 87 PHE A CA 1
ATOM 686 C C . PHE A 1 87 ? 16.235 6.995 -31.319 1.00 79.69 87 PHE A C 1
ATOM 688 O O . PHE A 1 87 ? 17.313 7.013 -31.921 1.00 79.69 87 PHE A O 1
ATOM 695 N N . ARG A 1 88 ? 15.347 6.014 -31.538 1.00 68.25 88 ARG A N 1
ATOM 696 C CA . ARG A 1 88 ? 15.517 5.003 -32.592 1.00 68.25 88 ARG A CA 1
ATOM 697 C C . ARG A 1 88 ? 15.301 5.652 -33.953 1.00 68.25 88 ARG A C 1
ATOM 699 O O . ARG A 1 88 ? 14.189 5.751 -34.452 1.00 68.25 88 ARG A O 1
ATOM 706 N N . LYS A 1 89 ? 16.409 6.017 -34.588 1.00 58.44 89 LYS A N 1
ATOM 707 C CA . LYS A 1 89 ? 16.482 6.233 -36.032 1.00 58.44 89 LYS A CA 1
ATOM 708 C C . LYS A 1 89 ? 16.089 4.926 -36.722 1.00 58.44 89 LYS A C 1
ATOM 710 O O . LYS A 1 89 ? 16.762 3.919 -36.502 1.00 58.44 89 LYS A O 1
ATOM 715 N N . ASP A 1 90 ? 15.004 4.943 -37.495 1.00 60.91 90 ASP A N 1
ATOM 716 C CA . ASP A 1 90 ? 14.466 3.799 -38.239 1.00 60.91 90 ASP A CA 1
ATOM 717 C C . ASP A 1 90 ? 15.584 2.957 -38.871 1.00 60.91 90 ASP A C 1
ATOM 719 O O . ASP A 1 90 ? 16.187 3.313 -39.886 1.00 60.91 90 ASP A O 1
ATOM 723 N N . SER A 1 91 ? 15.911 1.833 -38.229 1.00 57.53 91 SER A N 1
ATOM 724 C CA . SER A 1 91 ? 16.963 0.923 -38.691 1.00 57.53 91 SER A CA 1
ATOM 725 C C . SER A 1 91 ? 16.471 0.019 -39.817 1.00 57.53 91 SER A C 1
ATOM 727 O O . SER A 1 91 ? 17.272 -0.616 -40.503 1.00 57.53 91 SER A O 1
ATOM 729 N N . VAL A 1 92 ? 15.155 -0.025 -40.041 1.00 59.91 92 VAL A N 1
ATOM 730 C CA . VAL A 1 92 ? 14.578 -0.663 -41.215 1.00 59.91 92 VAL A CA 1
ATOM 731 C C . VAL A 1 92 ? 14.558 0.389 -42.309 1.00 59.91 92 VAL A C 1
ATOM 733 O O . VAL A 1 92 ? 13.694 1.260 -4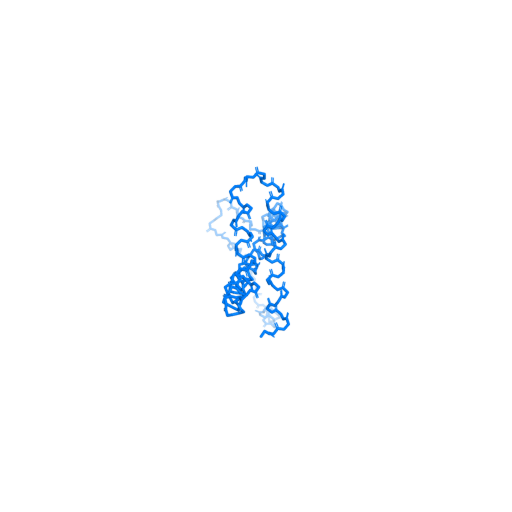2.345 1.00 59.91 92 VAL A O 1
ATOM 736 N N . LYS A 1 93 ? 15.539 0.321 -43.212 1.00 59.53 93 LYS A N 1
ATOM 737 C CA . LYS A 1 93 ? 15.509 1.065 -44.475 1.00 59.53 93 LYS A CA 1
ATOM 738 C C . LYS A 1 93 ? 14.377 0.504 -45.338 1.00 59.53 93 LYS A C 1
ATOM 740 O O . LYS A 1 93 ? 14.633 -0.215 -46.300 1.00 59.53 93 LYS A O 1
ATOM 745 N N . ILE A 1 94 ? 13.132 0.804 -44.981 1.00 60.12 94 ILE A N 1
ATOM 746 C CA . ILE A 1 94 ? 11.989 0.596 -45.856 1.00 60.12 94 ILE A CA 1
ATOM 747 C C . ILE A 1 94 ? 12.141 1.626 -46.964 1.00 60.12 94 ILE A C 1
ATOM 749 O O . ILE A 1 94 ? 11.838 2.800 -46.783 1.00 60.12 94 ILE A O 1
ATOM 753 N N . ARG A 1 95 ? 12.724 1.205 -48.088 1.00 58.81 95 ARG A N 1
ATOM 754 C CA . ARG A 1 95 ? 12.763 2.017 -49.303 1.00 58.81 95 ARG A CA 1
ATOM 755 C C . ARG A 1 95 ? 11.364 1.957 -49.920 1.00 58.81 95 ARG A C 1
ATOM 757 O O . ARG A 1 95 ? 10.986 0.878 -50.380 1.00 58.81 95 ARG A O 1
ATOM 764 N N . PRO A 1 96 ? 10.590 3.056 -49.941 1.00 59.22 96 PRO A N 1
ATOM 765 C CA . PRO A 1 96 ? 9.313 3.064 -50.641 1.00 59.22 96 PRO A CA 1
ATOM 766 C C . PRO A 1 96 ? 9.593 2.822 -52.131 1.00 59.22 96 PRO A C 1
ATOM 768 O O . PRO A 1 96 ? 10.413 3.526 -52.717 1.00 59.22 96 PRO A O 1
ATOM 771 N N . GLY A 1 97 ? 8.979 1.794 -52.723 1.00 64.44 97 GLY A N 1
ATOM 772 C CA . GLY A 1 97 ? 9.155 1.445 -54.141 1.00 64.44 97 GLY A CA 1
ATOM 773 C C . GLY A 1 97 ? 10.230 0.395 -54.460 1.00 64.44 97 GLY A C 1
ATOM 774 O O . GLY A 1 97 ? 10.457 0.113 -55.633 1.00 64.44 97 GLY A O 1
ATOM 775 N N . ALA A 1 98 ? 10.885 -0.214 -53.464 1.00 62.12 98 ALA A N 1
ATOM 776 C CA . ALA A 1 98 ? 11.751 -1.373 -53.696 1.00 62.12 98 ALA A CA 1
ATOM 777 C C . ALA A 1 98 ? 10.926 -2.673 -53.703 1.00 62.12 98 ALA A C 1
ATOM 779 O O . ALA A 1 98 ? 10.198 -2.944 -52.753 1.00 62.12 98 ALA A O 1
ATOM 780 N N . GLY A 1 99 ? 11.067 -3.499 -54.745 1.00 66.81 99 GLY A N 1
ATOM 781 C CA . GLY A 1 99 ? 10.350 -4.779 -54.871 1.00 66.81 99 GLY A CA 1
ATOM 782 C C . GLY A 1 99 ? 10.745 -5.854 -53.847 1.00 66.81 99 GLY A C 1
ATOM 783 O O . GLY A 1 99 ? 10.117 -6.905 -53.797 1.00 66.81 99 GLY A O 1
ATOM 784 N N . SER A 1 100 ? 11.779 -5.617 -53.033 1.00 66.69 100 SER A N 1
ATOM 785 C CA . SER A 1 100 ? 12.246 -6.545 -52.005 1.00 66.69 100 SER A CA 1
ATOM 786 C C . SER A 1 100 ? 13.071 -5.830 -50.929 1.00 66.69 100 SER A C 1
ATOM 788 O O . SER A 1 100 ? 13.788 -4.868 -51.211 1.00 66.69 100 SER A O 1
ATOM 790 N N . TYR A 1 101 ? 12.986 -6.323 -49.691 1.00 68.56 101 TYR A N 1
ATOM 791 C CA . TYR A 1 101 ? 13.843 -5.913 -48.569 1.00 68.56 101 TYR A CA 1
ATOM 792 C C . TYR A 1 101 ? 15.202 -6.622 -48.564 1.00 68.56 101 TYR A C 1
ATOM 794 O O . TYR A 1 101 ? 16.099 -6.244 -47.805 1.00 68.56 101 TYR A O 1
ATOM 802 N N . PHE A 1 102 ? 15.360 -7.653 -49.394 1.00 72.69 102 PHE A N 1
ATOM 803 C CA . PHE A 1 102 ? 16.602 -8.396 -49.517 1.00 72.69 102 PHE A CA 1
ATOM 804 C C . PHE A 1 102 ? 17.606 -7.607 -50.361 1.00 72.69 102 PHE A C 1
ATOM 806 O O . PHE A 1 102 ? 17.272 -7.053 -51.406 1.00 72.69 102 PHE A O 1
ATOM 813 N N . LYS A 1 103 ? 18.855 -7.547 -49.892 1.00 67.38 103 LYS A N 1
ATOM 814 C CA . LYS A 1 103 ? 19.982 -7.106 -50.715 1.00 67.38 103 LYS A CA 1
ATOM 815 C C . LYS A 1 103 ? 20.554 -8.323 -51.423 1.00 67.38 103 LYS A C 1
ATOM 817 O O . LYS A 1 103 ? 20.985 -9.250 -50.737 1.00 67.38 103 LYS A O 1
ATOM 822 N N . ASP A 1 104 ? 20.628 -8.280 -52.748 1.00 70.56 104 ASP A N 1
ATOM 823 C CA . ASP A 1 104 ? 21.371 -9.279 -53.508 1.00 70.56 104 ASP A CA 1
ATOM 824 C C . ASP A 1 104 ? 22.841 -9.245 -53.086 1.00 70.56 104 ASP A C 1
ATOM 826 O O . ASP A 1 104 ? 23.557 -8.256 -53.278 1.00 70.56 104 ASP A O 1
ATOM 830 N N . ARG A 1 105 ? 23.282 -10.323 -52.437 1.00 66.50 105 ARG A N 1
ATOM 831 C CA . ARG A 1 105 ? 24.690 -10.551 -52.126 1.00 66.50 105 ARG A CA 1
ATOM 832 C C . ARG A 1 105 ? 25.257 -11.448 -53.216 1.00 66.50 105 ARG A C 1
ATOM 834 O O . ARG A 1 105 ? 25.182 -12.665 -53.108 1.00 66.50 105 ARG A O 1
ATOM 841 N N . ASN A 1 106 ? 25.849 -10.839 -54.241 1.00 64.94 106 ASN A N 1
ATOM 842 C CA . ASN A 1 106 ? 26.722 -11.541 -55.186 1.00 64.94 106 ASN A CA 1
ATOM 843 C C . ASN A 1 106 ? 28.046 -11.880 -54.483 1.00 64.94 106 ASN A C 1
ATOM 845 O O . ASN A 1 106 ? 29.057 -11.213 -54.689 1.00 64.94 106 ASN A O 1
ATOM 849 N N . PHE A 1 107 ? 28.014 -12.853 -53.570 1.00 69.56 107 PHE A 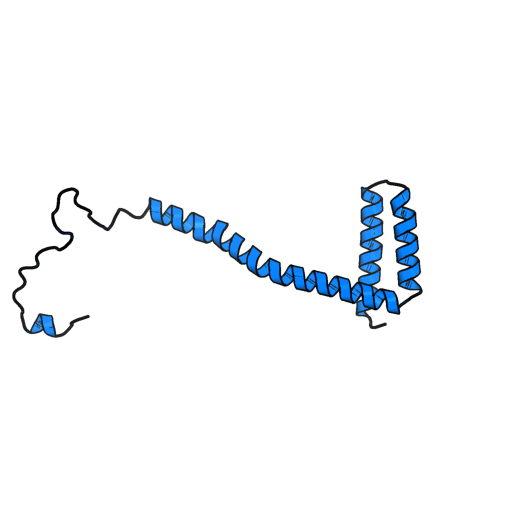N 1
ATOM 850 C CA . PHE A 1 107 ? 29.193 -13.343 -52.863 1.00 69.56 107 PHE A CA 1
ATOM 851 C C . PHE A 1 107 ? 29.672 -14.644 -53.508 1.00 69.56 107 PHE A C 1
ATOM 853 O O . PHE A 1 107 ? 28.887 -15.570 -53.703 1.00 69.56 107 PHE A O 1
ATOM 860 N N . VAL A 1 108 ? 30.963 -14.718 -53.833 1.00 72.31 108 VAL A N 1
ATOM 861 C CA . VAL A 1 108 ? 31.606 -15.959 -54.277 1.00 72.31 108 VAL A CA 1
ATOM 862 C C . VAL A 1 108 ? 31.992 -16.737 -53.025 1.00 72.31 108 VAL A C 1
ATOM 864 O O . VAL A 1 108 ? 32.761 -16.240 -52.209 1.00 72.31 108 VAL A O 1
ATOM 867 N N . TYR A 1 109 ? 31.424 -17.929 -52.845 1.00 69.69 109 TYR A N 1
ATOM 868 C CA . TYR A 1 109 ? 31.652 -18.748 -51.655 1.00 69.69 109 TYR A CA 1
ATOM 869 C C . TYR A 1 109 ? 33.110 -19.219 -51.567 1.00 69.69 109 TYR A C 1
ATOM 871 O O . TYR A 1 109 ? 33.512 -20.167 -52.239 1.00 69.69 109 TYR A O 1
ATOM 879 N N . THR A 1 110 ? 33.898 -18.568 -50.712 1.00 70.62 110 THR A N 1
ATOM 880 C CA . THR A 1 110 ? 35.256 -18.988 -50.345 1.00 70.62 110 THR A CA 1
ATOM 881 C C . THR A 1 110 ? 35.237 -19.849 -49.081 1.00 70.62 110 THR A C 1
ATOM 883 O O . THR A 1 110 ? 34.405 -19.647 -48.196 1.00 70.62 110 THR A O 1
ATOM 886 N N . LYS A 1 111 ? 36.183 -20.792 -48.973 1.00 73.00 111 LYS A N 1
ATOM 887 C CA . LYS A 1 111 ? 36.295 -21.758 -47.861 1.00 73.00 111 LYS A CA 1
ATOM 888 C C . LYS A 1 111 ? 36.358 -21.087 -46.478 1.00 73.00 111 LYS A C 1
ATOM 890 O O . LYS A 1 111 ? 35.731 -21.571 -45.545 1.00 73.00 111 LYS A O 1
ATOM 895 N N . GLU A 1 112 ? 37.014 -19.933 -46.389 1.00 70.56 112 GLU A N 1
ATOM 896 C CA . GLU A 1 112 ? 37.123 -19.106 -45.174 1.00 70.56 112 GLU A CA 1
ATOM 897 C C . GLU A 1 112 ? 35.760 -18.578 -44.676 1.00 70.56 112 GLU A C 1
ATOM 899 O O . GLU A 1 112 ? 35.555 -18.393 -43.480 1.00 70.56 112 GLU A O 1
ATOM 904 N N . GLY A 1 113 ? 34.786 -18.382 -45.573 1.00 63.44 113 GLY A N 1
ATOM 905 C CA . GLY A 1 113 ? 33.434 -17.930 -45.223 1.00 63.44 113 GLY A CA 1
ATOM 906 C C . GLY A 1 113 ? 32.516 -19.039 -44.700 1.00 63.44 113 GLY A C 1
ATOM 907 O O . GLY A 1 113 ? 31.432 -18.746 -44.204 1.00 63.44 113 GLY A O 1
ATOM 908 N N . MET A 1 114 ? 32.934 -20.304 -44.811 1.00 68.81 114 MET A N 1
ATOM 909 C CA . MET A 1 114 ? 32.213 -21.461 -44.266 1.00 68.81 114 MET A CA 1
ATOM 910 C C . MET A 1 114 ? 32.709 -21.864 -42.874 1.00 68.81 114 MET A C 1
ATOM 912 O O . MET A 1 114 ? 32.114 -22.737 -42.250 1.00 68.81 114 MET A O 1
ATOM 916 N N . GLU A 1 115 ? 33.780 -21.238 -42.380 1.00 73.81 115 GLU A N 1
ATOM 917 C CA . GLU A 1 115 ? 34.379 -21.576 -41.086 1.00 73.81 115 GLU A CA 1
ATOM 918 C C . GLU A 1 115 ? 33.618 -20.961 -39.897 1.00 73.81 115 GLU A C 1
ATOM 920 O O . GLU A 1 115 ? 33.716 -21.469 -38.786 1.00 73.81 115 GLU A O 1
ATOM 925 N N . ASN A 1 116 ? 32.791 -19.931 -40.124 1.00 69.50 116 ASN A N 1
ATOM 926 C CA . ASN A 1 116 ? 31.866 -19.387 -39.124 1.00 69.50 116 ASN A CA 1
ATOM 927 C C . ASN A 1 116 ? 30.504 -19.070 -39.756 1.00 69.50 116 ASN A C 1
ATOM 929 O O . ASN A 1 116 ? 30.324 -18.048 -40.414 1.00 69.50 116 ASN A O 1
ATOM 933 N N . THR A 1 117 ? 29.541 -19.972 -39.562 1.00 63.88 117 THR A N 1
ATOM 934 C CA . THR A 1 117 ? 28.179 -19.885 -40.118 1.00 63.88 117 THR A CA 1
ATOM 935 C C . THR A 1 117 ? 27.167 -19.194 -39.196 1.00 63.88 117 THR A C 1
ATOM 937 O O . THR A 1 117 ? 25.969 -19.254 -39.476 1.00 63.88 117 THR A O 1
ATOM 940 N N . TRP A 1 118 ? 27.613 -18.601 -38.087 1.00 60.00 118 TRP A N 1
ATOM 941 C CA . TRP A 1 118 ? 26.769 -18.002 -37.049 1.00 60.00 118 TRP A CA 1
ATOM 942 C C . TRP A 1 118 ? 27.086 -16.521 -36.843 1.00 60.00 118 TRP A C 1
ATOM 944 O O . TRP A 1 118 ? 28.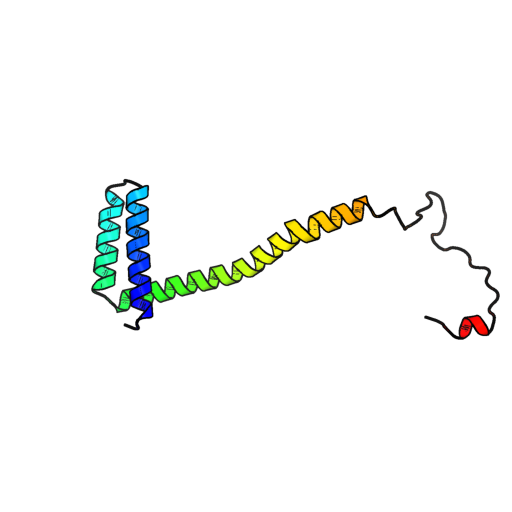275 -16.147 -36.945 1.00 60.00 118 TRP A O 1
#

=== Feature glossary ===
A reading guide for the features in this record.

Start from the sequence.

  · Sequence gives the chain of amino acids in standard one-letter code (A=alanine, C=cysteine, …, Y=tyrosine), read N→C. It is the only feature that is directly encoded by the gene; all structural features are derived from the folded form of this sequence.

Fold it, and you get atomic coordinates and the backbone conformation that goes with them.

  · Structure coordinates are given as an mmCIF _atom_site loop: one row per atom with element, residue name, chain id, sequence number, and x/y/z position in Å. Only the four main-chain atoms per residue are included here; side chains are omitted to keep the record compact.

  · Backbone dihedral angles. Every residue except chain termini has a φ (preceding-C → N → Cα → C) and a ψ (N → Cα → C → next-N). They are reported in degrees following the IUPAC sign convention. Secondary structure is essentially a statement about which (φ, ψ) basin each residue occupies.

  · Eight-state secondary structure (DSSP): H is the canonical α-helix, G the tighter 3₁₀-helix, I the wider π-helix; E/B are β-structure, T and S are turns and bends, and '-' is everything else. DSSP derives these from the pattern of main-chain N–H···O=C hydrogen bonds, not from the sequence.

  · SS3 is a coarse helix/strand/coil call (letters a/b/c) made by the P-SEA algorithm from inter-Cα distances and dihedrals. It is less detailed than DSSP but needs only Cα positions.

Summarize the fold with a handful of shape descriptors and a per-residue structural alphabet.

  · Radius of gyration (Rg) is the root-mean-square distance of Cα atoms from their centroid — a single number for overall size and compactness. A globular domain of N residues has Rg ≈ 2.2·N^0.38 Å; an extended or disordered chain has a much larger Rg. The Cα contact count is the number of residue pairs whose Cα atoms are within 8 Å and are more than four positions apart in sequence — a standard proxy for tertiary packing density. The bounding box is the smallest axis-aligned box enclosing all Cα atoms.

  · 3Di is Foldseek's structural alphabet. Each residue is assigned one of twenty discrete states based on how its Cα sits relative to its spatial (not sequential) neighbors. Aligning 3Di strings finds structural homologs roughly as well as full 3D superposition, but orders of magnitude faster.

  · Solvent-accessible surface area (SASA) is the area in Å² traced out by the centre of a 1.4 Å probe sphere (a water molecule) rolled over the protein's van der Waals surface (Shrake–Rupley / Lee–Richards construction). Buried residues have near-zero SASA; fully exposed residues can exceed 200 Å². The total SASA scales roughly with the number of surface residues.

Ask how reliable the model is.

  · For AlphaFold models, the B-factor field carries pLDDT — the model's own estimate of local accuracy on a 0–100 scale. Regions with pLDDT<50 should be treated as essentially unmodeled; they often correspond to intrinsically disordered segments.

  · For experimental (PDB) structures, the B-factor (temperature factor) quantifies the positional spread of each atom in the crystal — a combination of thermal vibration and static disorder — in units of Å². High B-factors mark flexible loops or poorly resolved regions; low B-factors mark the rigid, well-ordered core.

  · Predicted Aligned Error (PAE) is an AlphaFold confidence matrix: entry (i, j) is the expected error in the position of residue j, in ångströms, when the prediction is superimposed on the true structure at residue i. Low PAE within a block of residues means that block is internally rigid and well-predicted; high PAE between two blocks means their relative placement is uncertain even if each block individually is confident.

Place it in context: what it resembles, what it is annotated as, and how it looks.

  · Structural nearest neighbors (via Foldseek easy-search vs the PDB). Reported per hit: target PDB id, E-value, and alignment TM-score. A TM-score above ~0.5 is the conventional threshold for 'same fold'.

  · Functional annotations link the protein to curated databases. InterPro entries identify conserved domains and families by matching the sequence against member-database signatures (Pfam, PROSITE, CDD, …). Gene Ontology (GO) terms describe molecular function, biological process, and cellular component in a controlled vocabulary. CATH places the structure in a hierarchical fold classification (Class/Architecture/Topology/Homologous-superfamily). The organism is the source species.

  · The contact map is a binary N×N matrix image: pixel (i, j) is dark where Cα_i and Cα_j are within 8 Å and |i−j|>4. Because the |i−j|>4 filter removes local helical contacts, off-diagonal stripes parallel to the main diagonal indicate parallel β-sheets; stripes perpendicular to it indicate antiparallel β-sheets. The Ramachandran plot scatters every residue's (φ, ψ) pair against the sterically allowed regions. The PAE heatmap renders the predicted-aligned-error matrix.

  · Six rendered views show the 3D structure from the faces of a cube — i.e. along ±x, ±y, ±z. Rendering representation is drawn randomly per protein from cartoon (secondary-structure ribbons), sticks (backbone bonds), or molecular surface; coloring is either N→C rainbow (blue at the N-terminus through red at the C-terminus) or one color per chain.